Protein AF-A0A2X3J977-F1 (afdb_monomer)

Secondary structure (DSSP, 8-state):
-EEEB-TTS-B---S-S---S-GGGEEE--HHHHHHHHHHS-STTSS--

pLDDT: mean 73.55, std 12.07, range [44.59, 90.81]

Organism: NCBI:txid158822

Foldseek 3Di:
DKFFADPVRWTDPDDDPDDPDDPPGIDDDDPVLNVVSVVVRHPPVVPDD

Structure (mmCIF, N/CA/C/O backbone):
data_AF-A0A2X3J977-F1
#
_entry.id   AF-A0A2X3J977-F1
#
loop_
_atom_site.group_PDB
_atom_site.id
_atom_site.t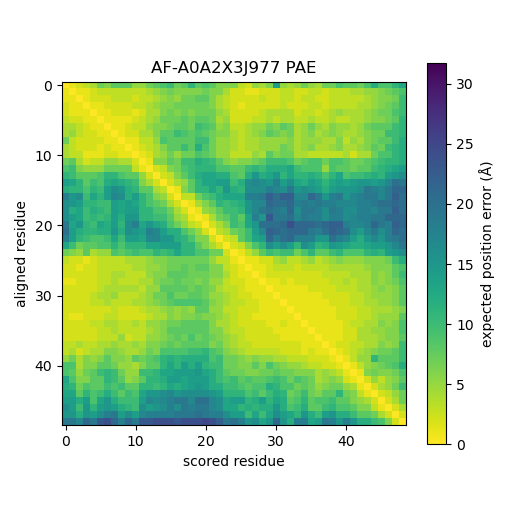ype_symbol
_atom_site.label_atom_id
_atom_site.label_alt_id
_atom_site.label_comp_id
_atom_site.label_asym_id
_atom_site.label_entity_id
_atom_site.label_seq_id
_atom_site.pdbx_PDB_ins_code
_atom_site.Cartn_x
_atom_site.Cartn_y
_atom_site.Cartn_z
_atom_site.occupancy
_atom_site.B_iso_or_equiv
_atom_site.auth_seq_id
_atom_site.auth_comp_id
_atom_site.auth_asym_id
_atom_site.auth_atom_id
_atom_site.pdbx_PDB_model_num
ATOM 1 N N . MET A 1 1 ? 7.756 0.128 5.425 1.00 85.12 1 MET A N 1
ATOM 2 C CA . MET A 1 1 ? 7.211 -0.846 4.451 1.00 85.12 1 MET A CA 1
ATOM 3 C C . MET A 1 1 ? 6.940 -0.106 3.153 1.00 85.12 1 MET A C 1
ATOM 5 O O . MET A 1 1 ? 6.749 1.103 3.211 1.00 85.12 1 MET A O 1
ATOM 9 N N . VAL A 1 2 ? 6.953 -0.797 2.013 1.00 83.75 2 VAL A N 1
ATOM 10 C CA . VAL A 1 2 ? 6.688 -0.187 0.701 1.00 83.75 2 VAL A CA 1
ATOM 11 C C . VAL A 1 2 ? 5.377 -0.748 0.167 1.00 83.75 2 VAL A C 1
ATOM 13 O O . VAL A 1 2 ? 5.262 -1.960 -0.007 1.00 83.75 2 VAL A O 1
ATOM 16 N N . LEU A 1 3 ? 4.389 0.121 -0.038 1.00 83.50 3 LEU A N 1
ATOM 17 C CA . LEU A 1 3 ? 3.106 -0.232 -0.639 1.00 83.50 3 LEU A CA 1
ATOM 18 C C . LEU A 1 3 ? 3.187 -0.054 -2.158 1.00 83.50 3 LEU A C 1
ATOM 20 O O . LEU A 1 3 ? 3.754 0.935 -2.622 1.00 83.50 3 LEU A O 1
ATOM 24 N N . ARG A 1 4 ? 2.621 -1.004 -2.908 1.00 84.25 4 ARG A N 1
ATOM 25 C CA . ARG A 1 4 ? 2.490 -0.945 -4.367 1.00 84.25 4 ARG A CA 1
ATOM 26 C C . ARG A 1 4 ? 1.094 -0.480 -4.755 1.00 84.25 4 ARG A C 1
ATOM 28 O O . ARG A 1 4 ? 0.118 -0.999 -4.217 1.00 84.25 4 ARG A O 1
ATOM 35 N N . LEU A 1 5 ? 1.030 0.476 -5.675 1.00 80.44 5 LEU A N 1
ATOM 36 C CA . LEU A 1 5 ? -0.205 1.052 -6.195 1.00 80.44 5 LEU A CA 1
ATOM 37 C C . LEU A 1 5 ? -0.370 0.747 -7.682 1.00 80.44 5 LEU A C 1
ATOM 39 O O .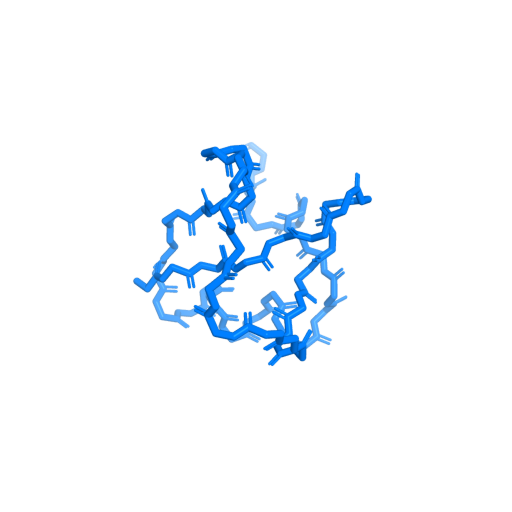 LEU A 1 5 ? 0.607 0.773 -8.440 1.00 80.44 5 LEU A O 1
ATOM 43 N N . ASP A 1 6 ? -1.598 0.438 -8.084 1.00 78.88 6 ASP A N 1
ATOM 44 C CA . ASP A 1 6 ? -1.964 0.293 -9.488 1.00 78.88 6 ASP A CA 1
ATOM 45 C C . ASP A 1 6 ? -2.124 1.668 -10.164 1.00 78.88 6 ASP A C 1
ATOM 47 O O . ASP A 1 6 ? -1.806 2.713 -9.592 1.00 78.88 6 ASP A O 1
ATOM 51 N N . GLN A 1 7 ? -2.588 1.668 -11.414 1.00 76.69 7 GLN A N 1
ATOM 52 C CA . GLN A 1 7 ? -2.780 2.896 -12.193 1.00 76.69 7 GLN A CA 1
ATOM 53 C C . GLN A 1 7 ? -3.894 3.796 -11.629 1.00 76.69 7 GLN A C 1
ATOM 55 O O . GLN A 1 7 ? -3.877 4.998 -11.874 1.00 76.69 7 GLN A O 1
ATOM 60 N N . ASP A 1 8 ? -4.813 3.236 -10.840 1.00 76.19 8 ASP A N 1
ATOM 61 C CA . ASP A 1 8 ? -5.909 3.937 -10.167 1.00 76.19 8 ASP A CA 1
ATOM 62 C C . ASP A 1 8 ? -5.547 4.336 -8.721 1.00 76.19 8 ASP A C 1
ATOM 64 O O . ASP A 1 8 ? -6.386 4.851 -7.976 1.00 76.19 8 ASP A O 1
ATOM 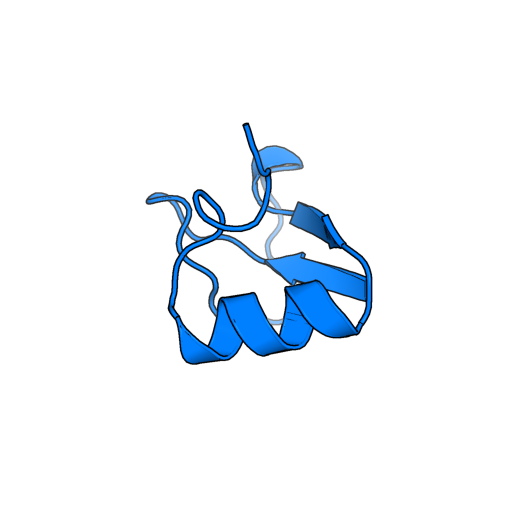68 N N . GLY A 1 9 ? -4.299 4.105 -8.293 1.00 77.12 9 GLY A N 1
ATOM 69 C CA . GLY A 1 9 ? -3.831 4.415 -6.943 1.00 77.12 9 GLY A CA 1
ATOM 70 C C . GLY A 1 9 ? -4.320 3.432 -5.875 1.00 77.12 9 GLY A C 1
ATOM 71 O O . GLY A 1 9 ? -4.276 3.753 -4.681 1.00 77.12 9 GLY A O 1
ATOM 72 N N . ARG A 1 10 ? -4.790 2.242 -6.268 1.00 81.31 10 ARG A N 1
ATOM 73 C CA . ARG A 1 10 ? -5.262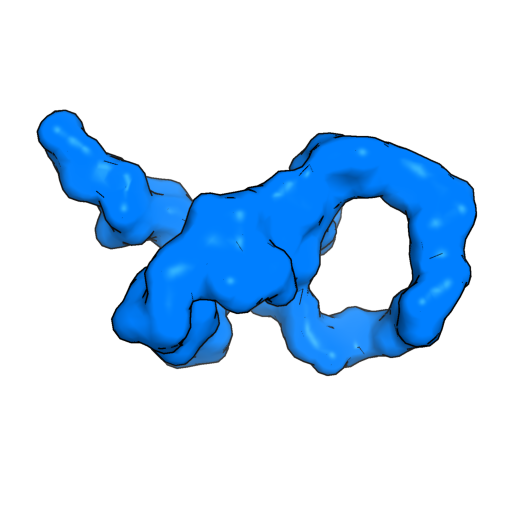 1.214 -5.336 1.00 81.31 10 ARG A CA 1
ATOM 74 C C . ARG A 1 10 ? -4.120 0.301 -4.892 1.00 81.31 10 ARG A C 1
ATOM 76 O O . ARG A 1 10 ? -3.291 -0.095 -5.715 1.00 81.31 10 ARG A O 1
ATOM 83 N N . PRO A 1 11 ? -4.063 -0.064 -3.600 1.00 80.00 11 PRO A N 1
ATOM 84 C CA . PRO A 1 11 ? -3.105 -1.033 -3.093 1.00 80.00 11 PRO A CA 1
ATOM 85 C C . PRO A 1 11 ? -3.348 -2.398 -3.728 1.00 80.00 11 PRO A C 1
ATOM 87 O O . PRO A 1 11 ? -4.442 -2.945 -3.602 1.00 80.00 11 PRO A O 1
ATOM 90 N N . TYR A 1 12 ? -2.322 -2.972 -4.348 1.00 74.31 12 TYR A N 1
ATOM 91 C CA . TYR A 1 12 ? -2.395 -4.324 -4.891 1.00 74.31 12 TYR A CA 1
ATOM 92 C C . TYR A 1 12 ? -1.208 -5.160 -4.406 1.00 74.31 12 TYR A C 1
ATOM 94 O O . TYR A 1 12 ? -0.076 -4.683 -4.277 1.00 74.31 12 TYR A O 1
ATOM 102 N N . ASN A 1 13 ? -1.476 -6.425 -4.093 1.00 66.94 13 ASN A N 1
ATOM 103 C CA . ASN A 1 13 ? -0.481 -7.411 -3.669 1.00 66.94 13 ASN A CA 1
ATOM 104 C C . ASN A 1 13 ? -0.250 -8.512 -4.721 1.00 66.94 13 ASN A C 1
ATOM 106 O O . ASN A 1 13 ? 0.543 -9.417 -4.469 1.00 66.94 13 ASN A O 1
ATOM 110 N N . GLU A 1 14 ? -0.908 -8.425 -5.879 1.00 65.62 14 GLU A N 1
ATOM 111 C CA . GLU A 1 14 ? -0.903 -9.434 -6.945 1.00 65.62 14 GLU A CA 1
ATOM 112 C C . GLU A 1 14 ? -0.198 -8.918 -8.213 1.00 65.62 14 GLU A C 1
ATOM 114 O O . GLU A 1 14 ? -0.599 -7.914 -8.786 1.00 65.62 14 GLU A O 1
ATOM 119 N N . GLY A 1 15 ? 0.856 -9.586 -8.690 1.00 61.56 15 GLY A N 1
ATOM 120 C CA . GLY A 1 15 ? 1.510 -9.220 -9.957 1.00 61.56 15 GLY A CA 1
ATOM 121 C C . GLY A 1 15 ? 2.974 -9.647 -10.057 1.00 61.56 15 GLY A C 1
ATOM 122 O O . GLY A 1 15 ? 3.580 -10.050 -9.061 1.00 61.56 15 GLY A O 1
ATOM 123 N N . GLU A 1 16 ? 3.543 -9.563 -11.267 1.00 58.44 16 GLU A N 1
ATOM 124 C CA . GLU A 1 16 ? 4.940 -9.927 -11.529 1.00 58.44 16 GLU A CA 1
ATOM 125 C C . GLU A 1 16 ? 5.913 -9.166 -10.618 1.00 58.44 16 GLU A C 1
ATOM 127 O O . GLU A 1 16 ? 5.797 -7.964 -10.368 1.00 58.44 16 GLU A O 1
ATOM 132 N N . GLN A 1 17 ? 6.905 -9.897 -10.111 1.00 54.06 17 GLN A N 1
ATOM 133 C CA . GLN A 1 17 ? 7.859 -9.421 -9.110 1.00 54.06 17 GLN A CA 1
ATOM 134 C C . GLN A 1 17 ? 8.780 -8.301 -9.640 1.00 54.06 17 GLN A C 1
ATOM 136 O O . GLN A 1 17 ? 9.407 -7.607 -8.841 1.00 54.06 17 GLN A O 1
ATOM 141 N N . VAL A 1 18 ? 8.839 -8.099 -10.964 1.00 57.06 18 VAL A N 1
ATOM 142 C CA . VAL A 1 18 ? 9.699 -7.118 -11.639 1.00 57.06 18 VAL A CA 1
ATOM 143 C C . VAL A 1 18 ? 8.881 -6.326 -12.663 1.00 57.06 18 VAL A C 1
ATOM 145 O O . VAL A 1 18 ? 8.703 -6.747 -13.799 1.00 57.06 18 VAL A O 1
ATOM 148 N N . VAL A 1 19 ? 8.398 -5.149 -12.269 1.00 56.94 19 VAL A N 1
ATOM 149 C CA . VAL A 1 19 ? 7.795 -4.182 -13.197 1.00 56.94 19 VAL A CA 1
ATOM 150 C C . VAL A 1 19 ? 8.865 -3.151 -13.556 1.00 56.94 19 VAL A C 1
ATOM 152 O O . VAL A 1 19 ? 9.236 -2.326 -12.720 1.00 56.94 19 VAL A O 1
ATOM 155 N N . ILE A 1 20 ? 9.387 -3.200 -14.784 1.00 57.88 20 ILE A N 1
ATOM 156 C CA . ILE A 1 20 ? 10.318 -2.186 -15.304 1.00 57.88 20 ILE A CA 1
ATOM 157 C C . ILE A 1 20 ? 9.484 -1.000 -15.800 1.00 5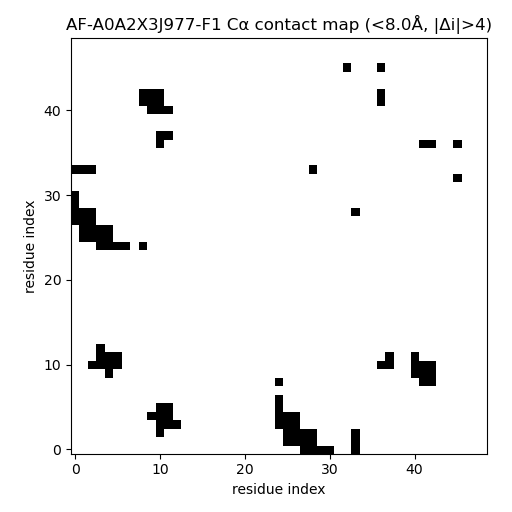7.88 20 ILE A C 1
ATOM 159 O O . ILE A 1 20 ? 9.026 -0.974 -16.938 1.00 57.88 20 ILE A O 1
ATOM 163 N N . GLY A 1 21 ? 9.239 -0.037 -14.912 1.00 59.41 21 GLY A N 1
ATOM 164 C CA . GLY A 1 21 ? 8.523 1.197 -15.235 1.00 59.41 21 GLY A CA 1
ATOM 165 C C . GLY A 1 21 ? 7.765 1.791 -14.048 1.00 59.41 21 GLY A C 1
ATOM 166 O O . GLY A 1 21 ? 6.864 1.159 -13.500 1.00 59.41 21 GLY A O 1
ATOM 167 N N . GLY A 1 22 ? 8.112 3.038 -13.707 1.00 54.44 22 GLY A N 1
ATOM 168 C CA . GLY A 1 22 ? 7.331 3.936 -12.850 1.00 54.44 22 GLY A CA 1
ATOM 169 C C . GLY A 1 22 ? 7.706 3.923 -11.364 1.00 54.44 22 GLY A C 1
ATOM 170 O O . GLY A 1 22 ? 7.138 3.164 -10.582 1.00 54.44 22 GLY A O 1
ATOM 171 N N . ASN A 1 23 ? 8.570 4.857 -10.945 1.00 57.41 23 ASN A N 1
ATOM 172 C CA . ASN A 1 23 ? 8.763 5.222 -9.526 1.00 57.41 23 ASN A CA 1
ATOM 173 C C . ASN A 1 23 ? 7.469 5.741 -8.859 1.00 57.41 23 ASN A C 1
ATOM 175 O O . ASN A 1 23 ? 7.397 5.856 -7.642 1.00 57.41 23 ASN A O 1
ATOM 179 N N . GLU A 1 24 ? 6.438 6.023 -9.652 1.00 64.44 24 GLU A N 1
ATOM 180 C CA . GLU A 1 24 ? 5.149 6.584 -9.242 1.00 64.44 24 GLU A CA 1
ATOM 181 C C . GLU A 1 24 ? 4.212 5.547 -8.591 1.00 64.44 24 GLU A C 1
ATOM 183 O O . GLU A 1 24 ? 3.134 5.892 -8.121 1.00 64.44 24 GLU A O 1
ATOM 188 N N . ARG A 1 25 ? 4.620 4.269 -8.537 1.00 72.31 25 ARG A N 1
ATOM 189 C CA . ARG A 1 25 ? 3.798 3.150 -8.034 1.00 72.31 25 ARG A CA 1
ATOM 190 C C . ARG A 1 25 ? 4.135 2.703 -6.613 1.00 72.31 25 ARG A C 1
ATOM 192 O O . ARG A 1 25 ? 3.561 1.726 -6.136 1.00 72.31 25 ARG A O 1
ATOM 199 N N . TYR A 1 26 ? 5.077 3.368 -5.944 1.00 78.12 26 TYR A N 1
ATOM 200 C CA . TYR A 1 26 ? 5.594 2.935 -4.647 1.00 78.12 26 TYR A CA 1
ATOM 201 C C . TYR A 1 26 ? 5.485 4.042 -3.604 1.00 78.12 26 TYR A C 1
ATOM 203 O O . TYR A 1 26 ? 6.038 5.125 -3.774 1.00 78.12 26 TYR A O 1
ATOM 211 N N . VAL A 1 27 ? 4.825 3.743 -2.485 1.00 83.44 27 VAL A N 1
ATOM 212 C CA . VAL A 1 27 ? 4.695 4.679 -1.360 1.00 83.44 27 VAL A CA 1
ATOM 213 C C . VAL A 1 27 ? 5.307 4.074 -0.103 1.00 83.44 27 VAL A C 1
ATOM 215 O O . VAL A 1 27 ? 4.987 2.951 0.300 1.00 83.44 27 VAL A O 1
ATOM 218 N N . SER A 1 28 ? 6.194 4.834 0.538 1.00 86.00 28 SER A N 1
ATOM 219 C CA . SER A 1 28 ? 6.775 4.469 1.830 1.00 86.00 28 SER A CA 1
ATOM 220 C C . SER A 1 28 ? 5.769 4.708 2.950 1.00 86.00 28 SER A C 1
ATOM 222 O O . SER A 1 28 ? 5.319 5.828 3.168 1.00 86.00 28 SER A O 1
ATOM 224 N N . VAL A 1 29 ? 5.440 3.651 3.692 1.00 85.31 29 VAL A N 1
ATOM 225 C CA . VAL A 1 29 ? 4.451 3.680 4.778 1.00 85.31 29 VAL A CA 1
ATOM 226 C C . VAL A 1 29 ? 4.943 2.930 6.019 1.00 85.31 29 VAL A C 1
ATOM 228 O O . VAL A 1 29 ? 5.796 2.036 5.950 1.00 85.31 29 VAL A O 1
ATOM 231 N N . CYS A 1 30 ? 4.390 3.261 7.188 1.00 90.81 30 CYS A N 1
ATOM 232 C CA . CYS A 1 30 ? 4.621 2.486 8.408 1.00 90.81 30 CYS A CA 1
ATOM 233 C C . CYS A 1 30 ? 3.858 1.142 8.365 1.00 90.81 30 CYS A C 1
ATOM 235 O O . CYS A 1 30 ? 2.986 0.929 7.522 1.00 90.81 30 CYS A O 1
ATOM 237 N N . ARG A 1 31 ? 4.165 0.215 9.287 1.00 88.31 31 ARG A N 1
ATOM 238 C CA . ARG A 1 31 ? 3.520 -1.117 9.333 1.00 88.31 31 ARG A CA 1
ATOM 239 C C . ARG A 1 31 ? 1.998 -1.040 9.499 1.00 88.31 31 ARG A C 1
ATOM 241 O O . ARG A 1 31 ? 1.286 -1.851 8.913 1.00 88.31 31 ARG A O 1
ATOM 248 N N . LYS A 1 32 ? 1.513 -0.080 10.293 1.00 87.88 32 LYS A N 1
ATOM 249 C CA . LYS A 1 32 ? 0.082 0.132 10.543 1.00 87.88 32 LYS A CA 1
ATOM 250 C C . LYS A 1 32 ? -0.642 0.496 9.242 1.00 87.88 32 LYS A C 1
ATOM 252 O O . LYS A 1 32 ? -1.533 -0.236 8.822 1.00 87.88 32 LYS A O 1
ATOM 257 N N . HIS A 1 33 ? -0.160 1.535 8.561 1.00 86.75 33 HIS A N 1
ATOM 258 C CA . HIS A 1 33 ? -0.740 2.006 7.306 1.00 86.75 33 HIS A CA 1
ATOM 259 C C . HIS A 1 33 ? -0.583 0.992 6.166 1.00 86.75 33 HIS A C 1
ATOM 261 O O . HIS A 1 33 ? -1.465 0.849 5.337 1.00 86.75 33 HIS A O 1
ATOM 267 N N . TYR A 1 34 ? 0.477 0.18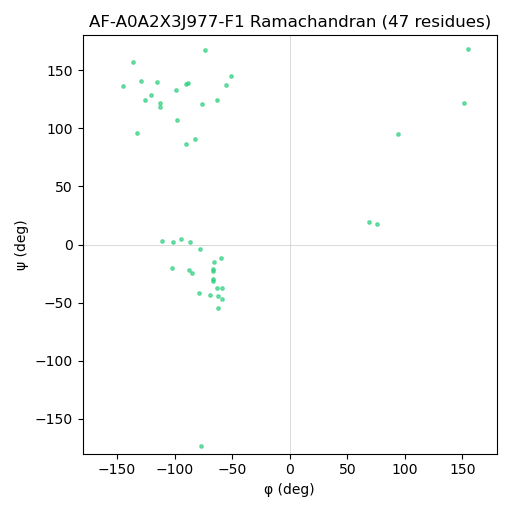5 6.142 1.00 87.00 34 TYR A N 1
ATOM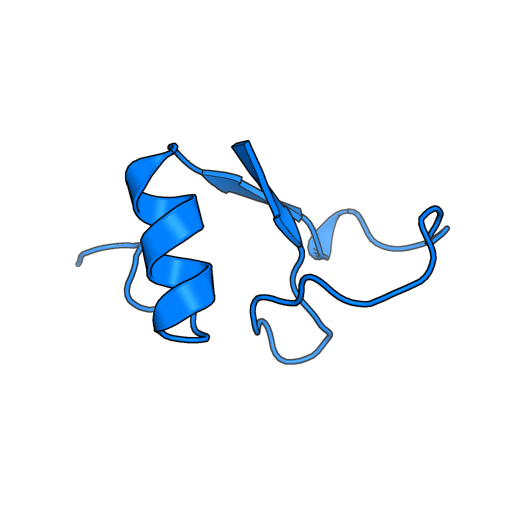 268 C CA . TYR A 1 34 ? 0.539 -0.906 5.167 1.00 87.00 34 TYR A CA 1
ATOM 269 C C . TYR A 1 34 ? -0.645 -1.880 5.316 1.00 87.00 34 TYR A C 1
ATOM 271 O O . TYR A 1 34 ? -1.298 -2.234 4.338 1.00 87.00 34 TYR A O 1
ATOM 279 N N . LYS A 1 35 ? -0.951 -2.296 6.552 1.00 85.69 35 LYS A N 1
ATOM 280 C CA . LYS A 1 35 ? -2.040 -3.242 6.824 1.00 85.69 35 LYS A CA 1
ATOM 281 C C . LYS A 1 35 ? -3.415 -2.624 6.567 1.00 85.69 35 LYS A C 1
ATOM 283 O O . LYS A 1 35 ? -4.268 -3.273 5.976 1.00 85.69 35 LYS A O 1
ATOM 288 N N . GLU A 1 36 ? -3.629 -1.389 7.007 1.00 87.12 36 GLU A N 1
ATOM 289 C CA . GLU A 1 36 ? -4.890 -0.677 6.785 1.00 87.12 36 GLU A CA 1
ATOM 290 C C . GLU A 1 36 ? -5.152 -0.438 5.286 1.00 87.12 36 GLU A C 1
ATOM 292 O O . GLU A 1 36 ? -6.286 -0.620 4.851 1.00 87.12 36 GLU A O 1
ATOM 297 N N . ALA A 1 37 ? -4.122 -0.141 4.481 1.00 86.00 37 ALA A N 1
ATOM 298 C CA . ALA A 1 37 ? -4.257 0.034 3.033 1.00 86.00 37 ALA A CA 1
ATOM 299 C C . ALA A 1 37 ? -4.726 -1.255 2.356 1.00 86.00 37 ALA A C 1
ATOM 301 O O . ALA A 1 37 ? -5.633 -1.226 1.532 1.00 86.00 37 ALA A O 1
ATOM 302 N N . LEU A 1 38 ? -4.138 -2.394 2.735 1.00 83.00 38 LEU A N 1
ATOM 303 C CA . LEU A 1 38 ? -4.519 -3.696 2.186 1.00 83.00 38 LEU A CA 1
ATOM 304 C C . LEU A 1 38 ? -5.941 -4.118 2.576 1.00 83.00 38 LEU A C 1
ATOM 306 O O . LEU A 1 38 ? -6.583 -4.835 1.821 1.00 83.00 38 LEU A O 1
ATOM 310 N N . ILE A 1 39 ? -6.434 -3.689 3.741 1.00 84.81 39 ILE A N 1
ATOM 311 C CA . ILE A 1 39 ? -7.802 -3.993 4.190 1.00 84.81 39 ILE A CA 1
ATOM 312 C C . ILE A 1 39 ? -8.822 -3.077 3.504 1.00 84.81 39 ILE A C 1
ATOM 314 O O . ILE A 1 39 ? -9.895 -3.533 3.122 1.00 84.81 39 ILE A O 1
ATOM 318 N N . LYS A 1 40 ? -8.505 -1.784 3.375 1.00 82.44 40 LYS A N 1
ATOM 319 C CA . LYS A 1 40 ? -9.427 -0.767 2.850 1.00 82.44 40 LYS A CA 1
ATOM 320 C C . LYS A 1 40 ? -9.391 -0.619 1.328 1.00 82.44 40 LYS A C 1
ATOM 322 O O . LYS A 1 40 ? -10.329 -0.075 0.758 1.00 82.44 40 LYS A O 1
ATOM 327 N N . GLY A 1 41 ? -8.307 -1.035 0.675 1.00 78.00 41 GLY A N 1
ATOM 328 C CA . GLY A 1 41 ? -8.122 -0.874 -0.769 1.00 78.00 41 GLY A CA 1
ATOM 329 C C . GLY A 1 41 ? -7.918 0.578 -1.223 1.00 78.00 41 GLY A C 1
ATOM 330 O O . GLY A 1 41 ? -8.101 0.874 -2.400 1.00 78.00 41 GLY A O 1
ATOM 331 N N . SER A 1 42 ? -7.535 1.493 -0.323 1.00 73.00 42 SER A N 1
ATOM 332 C CA . SER A 1 42 ? -7.299 2.908 -0.649 1.00 73.00 42 SER A CA 1
ATOM 333 C C . SER A 1 42 ? -6.146 3.507 0.161 1.00 73.00 42 SER A C 1
ATOM 335 O O . SER A 1 42 ? -6.045 3.288 1.370 1.00 73.00 42 SER A O 1
ATOM 337 N N . LEU A 1 43 ? -5.286 4.284 -0.512 1.00 69.88 43 LEU A N 1
ATOM 338 C CA . LEU A 1 43 ? -4.206 5.068 0.104 1.00 69.88 43 LEU A CA 1
ATOM 339 C C . LEU A 1 43 ? -4.689 6.447 0.608 1.00 69.88 43 LEU A C 1
ATOM 341 O O . LEU A 1 43 ? -4.091 7.017 1.520 1.00 69.88 43 LEU A O 1
ATOM 345 N N . GLN A 1 44 ? -5.772 6.987 0.039 1.00 66.88 44 GLN A N 1
ATOM 346 C CA . GLN A 1 44 ? -6.224 8.369 0.275 1.00 66.88 44 GLN A CA 1
ATOM 347 C C . GLN A 1 44 ? -6.709 8.610 1.711 1.00 66.88 44 GLN A C 1
ATOM 349 O O . GLN A 1 44 ? -6.648 9.728 2.202 1.00 66.88 44 GLN A O 1
ATOM 354 N N . GLU A 1 45 ? -7.112 7.560 2.426 1.00 63.03 45 GLU A N 1
ATOM 355 C CA . GLU A 1 45 ? -7.566 7.667 3.818 1.00 63.03 45 GLU A CA 1
ATOM 356 C C . GLU A 1 45 ? -6.433 7.591 4.858 1.00 63.03 45 GLU A C 1
ATOM 358 O O . GLU A 1 45 ? -6.691 7.556 6.061 1.00 63.03 45 GLU A O 1
ATOM 363 N N . MET A 1 46 ? -5.176 7.493 4.415 1.00 61.62 46 MET A N 1
ATOM 364 C CA . MET A 1 46 ? -4.016 7.282 5.296 1.00 61.62 46 MET A CA 1
ATOM 365 C C . MET A 1 46 ? -3.202 8.545 5.542 1.00 6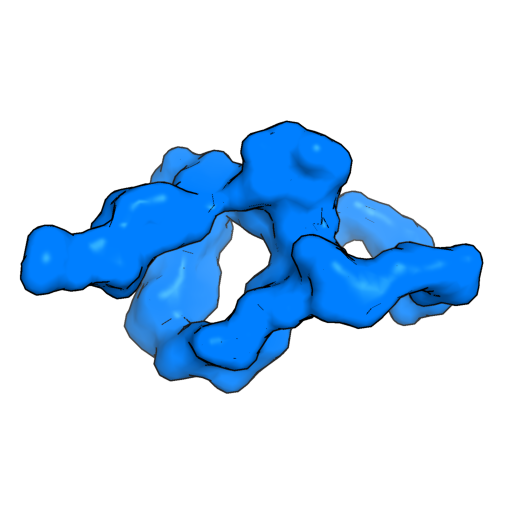1.62 46 MET A C 1
ATOM 367 O O . MET A 1 46 ? -2.433 8.613 6.502 1.00 61.62 46 MET A O 1
ATOM 371 N N . GLN A 1 47 ? -3.357 9.531 4.663 1.00 58.28 47 GLN A N 1
ATOM 372 C CA . GLN A 1 47 ? -2.888 10.886 4.883 1.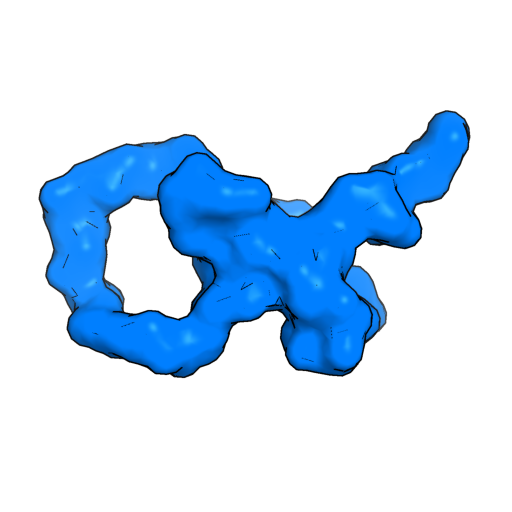00 58.28 47 GLN A CA 1
ATOM 373 C C . GLN A 1 47 ? -4.043 11.622 5.555 1.00 58.28 47 GLN A C 1
ATOM 375 O O . GLN A 1 47 ? -4.918 12.165 4.891 1.00 58.28 47 GLN A O 1
ATOM 380 N N . GLY A 1 48 ? -4.110 11.523 6.884 1.00 57.97 48 GLY A N 1
ATOM 381 C CA . GLY A 1 48 ? -5.013 12.363 7.663 1.00 57.97 48 GLY A CA 1
ATOM 382 C C . GLY A 1 48 ? -4.826 13.837 7.289 1.00 57.97 48 GLY A C 1
ATOM 383 O O . GLY A 1 48 ? -3.710 14.239 6.962 1.00 57.97 48 GLY A O 1
ATOM 384 N N . SER A 1 49 ? -5.951 14.556 7.310 1.00 44.59 49 SER A N 1
ATOM 385 C CA . SER A 1 49 ? -6.157 15.999 7.118 1.00 44.59 49 SER A CA 1
ATOM 386 C C . SER A 1 49 ? -4.968 16.918 7.387 1.00 44.59 49 SER A C 1
ATOM 388 O O . SER A 1 49 ? -4.293 16.735 8.424 1.00 44.59 49 SER A O 1
#

Mean predicted aligned error: 7.63 Å

Radius of gyration: 10.66 Å; Cα contacts (8 Å, |Δi|>4): 50; chains: 1; bounding box: 20×26×26 Å

InterPro domains:
  IPR001267 Thymidine kinase [PF00265] (6-34)
  IPR020633 Thymidine kinase, conserved site [PS00603] (21-34)

Solvent-accessible surface area (backbone atoms only — not comparable to full-atom values): 3219 Å² total; per-residue (Å²): 86,77,45,41,35,51,99,86,51,31,51,57,93,80,75,80,95,75,74,95,74,68,83,86,32,61,46,84,36,54,73,66,56,50,53,51,21,66,73,69,47,42,56,77,81,69,64,72,132

Sequence (49 aa):
MVLRLDQDGRPYNEGEQVVIGGNERYVSVCRKHYKEALIKGSLQEMQGS